Protein AF-A0A3C0CCV9-F1 (afdb_monomer)

pLDDT: mean 90.3, std 11.13, range [55.12, 98.56]

Solvent-accessible surface area (backbone atoms only — not comparable to full-atom values): 7662 Å² total; per-residue (Å²): 134,82,83,80,83,76,87,78,78,82,84,77,82,86,84,58,97,62,58,45,75,79,38,74,68,42,42,54,48,51,54,54,62,50,36,52,60,42,52,49,50,53,50,52,54,51,51,50,50,53,54,28,45,70,69,34,51,78,81,51,97,69,81,43,75,79,34,39,37,61,33,50,44,43,56,60,57,51,56,55,29,70,67,49,43,51,50,50,54,52,30,52,56,37,50,54,52,41,51,57,54,46,66,72,49,55,58,78,78,56,90,63,66,94,48,97,88,46,90,66,65,75,79,92,124

Radius of gyration: 26.28 Å; Cα contacts (8 Å, |Δi|>4): 60; chains: 1; bounding box: 65×47×76 Å

Mean predicted aligned error: 7.73 Å

Nearest PDB structures (foldseek):
  6awf-assembly1_C  TM=8.752E-01  e=2.622E-06  Escherichia coli
  4kx6-assembly2_O  TM=8.600E-01  e=3.304E-06  Escherichia coli DH1

Sequence (125 aa):
MSEVKSFRKPYHPEVKATWWKENPFYIRYMIREGTAVLALFATLEIALGIFLFAMCDLDSGNQNADSVAPYLWWVQSFLGNPVVIALNVLTLVAQLFHMVTWFNLMPKAVRVFMNKNSTELLPDY

Structure (mmCIF, N/CA/C/O backbone):
data_AF-A0A3C0CCV9-F1
#
_entry.id   AF-A0A3C0CCV9-F1
#
loop_
_atom_site.group_PDB
_atom_site.id
_atom_site.type_symbol
_atom_site.label_atom_id
_atom_site.label_alt_id
_atom_site.label_comp_id
_atom_site.label_asym_id
_atom_site.label_entity_id
_atom_site.label_seq_id
_atom_site.pdbx_PDB_ins_code
_atom_site.Cartn_x
_atom_site.Cartn_y
_atom_site.Cartn_z
_atom_site.occupancy
_atom_site.B_iso_or_equiv
_atom_site.auth_seq_id
_atom_site.auth_comp_id
_atom_site.auth_asym_id
_atom_site.auth_atom_id
_atom_site.pdbx_PDB_model_num
ATOM 1 N N . MET A 1 1 ? -29.397 37.122 31.114 1.00 55.12 1 MET A N 1
ATOM 2 C CA . MET A 1 1 ? -29.427 35.871 31.902 1.00 55.12 1 MET A CA 1
ATOM 3 C C . MET A 1 1 ? -27.986 35.519 32.228 1.00 55.12 1 MET A C 1
ATOM 5 O O . MET A 1 1 ? -27.205 35.397 31.297 1.00 55.12 1 MET A O 1
ATOM 9 N N . SER A 1 2 ? -27.599 35.487 33.505 1.00 66.38 2 SER A N 1
ATOM 10 C CA . SER A 1 2 ? -26.238 35.102 33.908 1.00 66.38 2 SER A CA 1
ATOM 11 C C . SER A 1 2 ? -26.051 33.601 33.696 1.00 66.38 2 SER A C 1
ATOM 13 O O . SER A 1 2 ? -26.899 32.829 34.145 1.00 66.38 2 SER A O 1
ATOM 15 N N . GLU A 1 3 ? -24.970 33.180 33.041 1.00 75.12 3 GLU A N 1
ATOM 16 C CA . GLU A 1 3 ? -24.656 31.754 32.926 1.00 75.12 3 GLU A CA 1
ATOM 17 C C . GLU A 1 3 ? -24.512 31.112 34.313 1.00 75.12 3 GLU A C 1
ATOM 19 O O . GLU A 1 3 ? -23.782 31.601 35.179 1.00 75.12 3 GLU A O 1
ATOM 24 N N . VAL A 1 4 ? -25.229 30.010 34.537 1.00 78.81 4 VAL A N 1
ATOM 25 C CA . VAL A 1 4 ? -25.153 29.250 35.787 1.00 78.81 4 VAL A CA 1
ATOM 26 C C . VAL A 1 4 ? -23.846 28.460 35.790 1.00 78.81 4 VAL A C 1
ATOM 28 O O . VAL A 1 4 ? -23.652 27.547 34.989 1.00 78.81 4 VAL A O 1
ATOM 31 N N . LYS A 1 5 ? -22.940 28.796 36.711 1.00 81.25 5 LYS A N 1
ATOM 32 C CA . LYS A 1 5 ? -21.642 28.126 36.851 1.00 81.25 5 LYS A CA 1
ATOM 33 C C . LYS A 1 5 ? -21.834 26.652 37.237 1.00 81.25 5 LYS A C 1
ATOM 35 O O . LYS A 1 5 ? -22.356 26.348 38.307 1.00 81.25 5 LYS A O 1
ATOM 40 N N . SER A 1 6 ? -21.394 25.729 36.379 1.00 83.56 6 SER A N 1
ATOM 41 C CA . SER A 1 6 ? -21.418 24.288 36.668 1.00 83.56 6 SER A CA 1
ATOM 42 C C . SER A 1 6 ? -20.237 23.887 37.560 1.00 83.56 6 SER A C 1
ATOM 44 O O . SER A 1 6 ? -19.092 24.202 37.251 1.00 83.56 6 SER A O 1
ATOM 46 N N . PHE A 1 7 ? -20.501 23.160 38.652 1.00 90.25 7 PHE A N 1
ATOM 47 C CA . PHE A 1 7 ? -19.474 22.636 39.573 1.00 90.25 7 PHE A CA 1
ATOM 48 C C . PHE A 1 7 ? -18.952 21.241 39.191 1.00 90.25 7 PHE A C 1
ATOM 50 O O . PHE A 1 7 ? -18.126 20.667 39.901 1.00 90.25 7 PHE A O 1
ATOM 57 N N . ARG A 1 8 ? -19.443 20.665 38.087 1.00 90.62 8 ARG A N 1
ATOM 58 C CA . ARG A 1 8 ? -19.006 19.343 37.626 1.00 90.62 8 ARG A CA 1
ATOM 59 C C . ARG A 1 8 ? -17.559 19.408 37.141 1.00 90.62 8 ARG A C 1
ATOM 61 O O . ARG A 1 8 ? -17.177 20.346 36.449 1.00 90.62 8 ARG A O 1
ATOM 68 N N . LYS A 1 9 ? -16.790 18.365 37.451 1.00 91.75 9 LYS A N 1
ATOM 69 C CA . LYS A 1 9 ? -15.454 18.116 36.894 1.00 91.75 9 LYS A CA 1
ATOM 70 C C . LYS A 1 9 ? -15.483 16.804 36.103 1.00 91.75 9 LYS A C 1
ATOM 72 O O . LYS A 1 9 ? -15.159 15.765 36.674 1.00 91.75 9 LYS A O 1
ATOM 77 N N . PRO A 1 10 ? -15.959 16.809 34.844 1.00 93.50 10 PRO A N 1
ATOM 78 C CA . PRO A 1 10 ? -15.945 15.614 34.011 1.00 93.50 10 PRO A CA 1
ATOM 79 C C . PRO A 1 10 ? -14.526 15.057 33.889 1.00 93.50 10 PRO A C 1
ATOM 81 O O . PRO A 1 10 ? -13.566 15.806 33.718 1.00 93.50 10 PRO A O 1
ATOM 84 N N . TYR A 1 11 ? -14.398 13.739 34.006 1.00 95.88 11 TYR A N 1
ATOM 85 C CA . TYR A 1 11 ? -13.129 13.062 33.795 1.00 95.88 11 TYR A CA 1
ATOM 86 C C . TYR A 1 11 ? -12.868 12.908 32.293 1.00 95.88 11 TYR A C 1
ATOM 88 O O . TYR A 1 11 ? -13.748 12.469 31.554 1.00 95.88 11 TYR A O 1
ATOM 96 N N . HIS A 1 12 ? -11.656 13.251 31.861 1.00 94.81 12 HIS A N 1
ATOM 97 C CA . HIS A 1 12 ? -11.207 13.111 30.480 1.00 94.81 12 HIS A CA 1
ATOM 98 C C . HIS A 1 12 ? -10.148 12.005 30.421 1.00 94.81 12 HIS A C 1
ATOM 100 O O . HIS A 1 12 ? -9.005 12.256 30.808 1.00 94.81 12 HIS A O 1
ATOM 106 N N . PRO A 1 13 ? -10.511 10.779 30.002 1.00 94.06 13 PRO A N 1
ATOM 107 C CA . PRO A 1 13 ? -9.537 9.707 29.864 1.00 94.06 13 PRO A CA 1
ATOM 108 C C . PRO A 1 13 ? -8.513 10.047 28.775 1.00 94.06 13 PRO A C 1
ATOM 110 O O . PRO A 1 13 ? -8.847 10.641 27.749 1.00 94.06 13 PRO A O 1
ATOM 113 N N . GLU A 1 14 ? -7.264 9.646 28.995 1.00 95.56 14 GLU A N 1
ATOM 114 C CA . GLU A 1 14 ? -6.192 9.798 28.013 1.00 95.56 14 GLU A CA 1
ATOM 115 C C . GLU A 1 14 ? -6.333 8.759 26.890 1.00 95.56 14 GLU A C 1
ATOM 117 O O . GLU A 1 14 ? -6.541 7.572 27.148 1.00 95.56 14 GLU A O 1
ATOM 122 N N . VAL A 1 15 ? -6.168 9.190 25.636 1.00 95.31 15 VAL A N 1
ATOM 123 C CA . VAL A 1 15 ? -6.114 8.299 24.469 1.00 95.31 15 VAL A CA 1
ATOM 124 C C . VAL A 1 15 ? -4.657 8.111 24.061 1.00 95.31 15 VAL A C 1
ATOM 126 O O . VAL A 1 15 ? -4.031 9.007 23.498 1.00 95.31 15 VAL A O 1
ATOM 129 N N . LYS A 1 16 ? -4.105 6.929 24.341 1.00 96.75 16 LYS A N 1
ATOM 130 C CA . LYS A 1 16 ? -2.710 6.591 24.023 1.00 96.75 16 LYS A CA 1
ATOM 131 C C . LYS A 1 16 ? -2.524 6.375 22.522 1.00 96.75 16 LYS A C 1
ATOM 133 O O . LYS A 1 16 ? -3.406 5.836 21.865 1.00 96.75 16 LYS A O 1
ATOM 138 N N . ALA A 1 17 ? -1.331 6.641 21.985 1.00 96.62 17 ALA A N 1
ATOM 139 C CA . ALA A 1 17 ? -1.003 6.364 20.575 1.00 96.62 17 ALA A CA 1
ATOM 140 C C . ALA A 1 17 ? -1.162 4.878 20.172 1.00 96.62 17 ALA A C 1
ATOM 142 O O . ALA A 1 17 ? -1.338 4.549 19.000 1.00 96.62 17 ALA A O 1
ATOM 143 N N . THR A 1 18 ? -1.118 3.966 21.145 1.00 97.12 18 THR A N 1
ATOM 144 C CA . THR A 1 18 ? -1.274 2.519 20.954 1.00 97.12 18 THR A CA 1
ATOM 145 C C . THR A 1 18 ? -2.701 2.016 21.163 1.00 97.12 18 THR A C 1
ATOM 147 O O . THR A 1 18 ? -2.880 0.803 21.239 1.00 97.12 18 THR A O 1
ATOM 150 N N . TRP A 1 19 ? -3.704 2.899 21.248 1.00 96.81 19 TRP A N 1
ATOM 151 C CA . TRP A 1 19 ? -5.113 2.536 21.483 1.00 96.81 19 TRP A CA 1
ATOM 152 C C . TRP A 1 19 ? -5.607 1.413 20.554 1.00 96.81 19 TRP A C 1
ATOM 154 O O . TRP A 1 19 ? -6.348 0.521 20.956 1.00 96.81 19 TRP A O 1
ATOM 164 N N . TRP A 1 20 ? -5.135 1.404 19.307 1.00 97.19 20 TRP A N 1
ATOM 165 C CA . TRP A 1 20 ? -5.544 0.437 18.294 1.00 97.19 20 TRP A CA 1
ATOM 166 C C . TRP A 1 20 ? -5.057 -0.993 18.564 1.00 97.19 20 TRP A C 1
ATOM 168 O O . TRP A 1 20 ? -5.568 -1.931 17.959 1.00 97.19 20 TRP A O 1
ATOM 178 N N . LYS A 1 21 ? -4.086 -1.185 19.465 1.00 96.81 21 LYS A N 1
ATOM 179 C CA . LYS A 1 21 ? -3.581 -2.513 19.851 1.00 96.81 21 LYS A CA 1
ATOM 180 C C . LYS A 1 21 ? -4.483 -3.219 20.863 1.00 96.81 21 LYS A C 1
ATOM 182 O O . LYS A 1 21 ? -4.334 -4.418 21.066 1.00 96.81 21 LYS A O 1
ATOM 187 N N . GLU A 1 22 ? -5.397 -2.491 21.500 1.00 94.06 22 GLU A N 1
ATOM 188 C CA . GLU A 1 22 ? -6.210 -3.007 22.606 1.00 94.06 22 GLU A CA 1
ATOM 189 C C . GLU A 1 22 ? -7.386 -3.873 22.132 1.00 94.06 22 GLU A C 1
ATOM 191 O O . GLU A 1 22 ? -7.898 -4.689 22.894 1.00 94.06 22 GLU A O 1
ATOM 196 N N . ASN A 1 23 ? -7.810 -3.735 20.870 1.00 96.50 23 ASN A N 1
ATOM 197 C CA . ASN A 1 23 ? -8.940 -4.476 20.314 1.00 96.50 23 ASN A CA 1
ATOM 198 C C . ASN A 1 23 ? -8.588 -5.083 18.942 1.00 96.50 23 ASN A C 1
ATOM 200 O O . ASN A 1 23 ? -8.165 -4.345 18.047 1.00 96.50 23 ASN A O 1
ATOM 204 N N . PRO A 1 24 ? -8.834 -6.390 18.715 1.00 96.88 24 PRO A N 1
ATOM 205 C CA . PRO A 1 24 ? -8.630 -7.031 17.415 1.00 96.88 24 PRO A CA 1
ATOM 206 C C . PRO A 1 24 ? -9.323 -6.327 16.239 1.00 96.88 24 PRO A C 1
ATOM 208 O O . PRO A 1 24 ? -8.801 -6.339 15.124 1.00 96.88 24 PRO A O 1
ATOM 211 N N . PHE A 1 25 ? -10.475 -5.691 16.467 1.00 96.31 25 PHE A N 1
ATOM 212 C CA . PHE A 1 25 ? -11.166 -4.892 15.453 1.00 96.31 25 PHE A CA 1
ATOM 213 C C . PHE A 1 25 ? -10.331 -3.680 15.013 1.00 96.31 25 PHE A C 1
ATOM 215 O O . PHE A 1 25 ? -10.184 -3.436 13.815 1.00 96.31 25 PHE A O 1
ATOM 222 N N . TYR A 1 26 ? -9.721 -2.962 15.960 1.00 97.31 26 TYR A N 1
ATOM 223 C CA . TYR A 1 26 ? -8.862 -1.815 15.659 1.00 97.31 26 TYR A CA 1
ATOM 224 C C . TYR A 1 26 ? -7.555 -2.234 14.988 1.00 97.31 26 TYR A C 1
ATOM 226 O O . TYR A 1 26 ? -7.094 -1.552 14.077 1.00 97.31 26 TYR A O 1
ATOM 234 N N . ILE A 1 27 ? -7.002 -3.393 15.353 1.00 97.50 27 ILE A N 1
ATOM 235 C CA . ILE A 1 27 ? -5.839 -3.958 14.657 1.00 97.50 27 ILE A CA 1
ATOM 236 C C . ILE A 1 27 ? -6.177 -4.224 13.184 1.00 97.50 27 ILE A C 1
ATOM 238 O O . ILE A 1 27 ? -5.437 -3.795 12.302 1.00 97.50 27 ILE A O 1
ATOM 242 N N . ARG A 1 28 ? -7.311 -4.878 12.894 1.00 96.50 28 ARG A N 1
ATOM 243 C CA . ARG A 1 28 ? -7.759 -5.130 11.509 1.00 96.50 28 ARG A CA 1
ATOM 244 C C . ARG A 1 28 ? -7.988 -3.833 10.732 1.00 96.50 28 ARG A C 1
ATOM 246 O O . ARG A 1 28 ? -7.627 -3.764 9.561 1.00 96.50 28 ARG A O 1
ATOM 253 N N . TYR A 1 29 ? -8.545 -2.812 11.385 1.00 96.75 29 TYR A N 1
ATOM 254 C CA . TYR A 1 29 ? -8.672 -1.469 10.817 1.00 96.75 29 TYR A CA 1
ATOM 255 C C . TYR A 1 29 ? -7.302 -0.878 10.450 1.00 96.75 29 TYR A C 1
ATOM 257 O O . TYR A 1 29 ? -7.104 -0.476 9.309 1.00 96.75 29 TYR A O 1
ATOM 265 N N . MET A 1 30 ? -6.329 -0.901 11.364 1.00 98.00 30 MET A N 1
ATOM 266 C CA . MET A 1 30 ? -4.991 -0.363 11.091 1.00 98.00 30 MET A CA 1
ATOM 267 C C . MET A 1 30 ? -4.257 -1.140 9.994 1.00 98.00 30 MET A C 1
ATOM 269 O O . MET A 1 30 ? -3.558 -0.532 9.190 1.00 98.00 30 MET A O 1
ATOM 273 N N . ILE A 1 31 ? -4.438 -2.464 9.916 1.00 97.19 31 ILE A N 1
ATOM 274 C CA . ILE A 1 31 ? -3.896 -3.280 8.817 1.00 97.19 31 ILE A CA 1
ATOM 275 C C . ILE A 1 3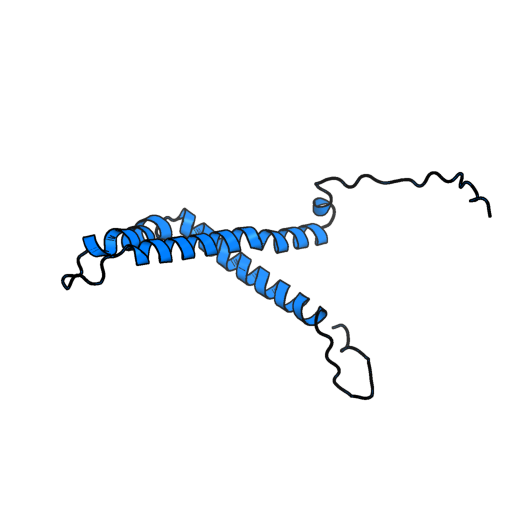1 ? -4.521 -2.864 7.479 1.00 97.19 31 ILE A C 1
ATOM 277 O O . ILE A 1 31 ? -3.798 -2.728 6.493 1.00 97.19 31 ILE A O 1
ATOM 281 N N . ARG A 1 32 ? -5.840 -2.621 7.440 1.00 97.69 32 ARG A N 1
ATOM 282 C CA . ARG A 1 32 ? -6.530 -2.108 6.246 1.00 97.69 32 ARG A CA 1
ATOM 283 C C . ARG A 1 32 ? -5.945 -0.779 5.791 1.00 97.69 32 ARG A C 1
ATOM 285 O O . ARG A 1 32 ? -5.559 -0.676 4.632 1.00 97.69 32 ARG A O 1
ATOM 292 N N . GLU A 1 33 ? -5.825 0.199 6.683 1.00 97.81 33 GLU A N 1
ATOM 293 C CA . GLU A 1 33 ? -5.224 1.499 6.343 1.00 97.81 33 GLU A CA 1
ATOM 294 C C . GLU A 1 33 ? -3.749 1.360 5.934 1.00 97.81 33 GLU A C 1
ATOM 296 O O . GLU A 1 33 ? -3.284 2.017 5.005 1.00 97.81 33 GLU A O 1
ATOM 301 N N . GLY A 1 34 ? -3.021 0.432 6.560 1.00 97.38 34 GLY A N 1
ATOM 302 C CA . GLY A 1 34 ? -1.624 0.137 6.245 1.00 97.38 34 GLY A CA 1
ATOM 303 C C . GLY A 1 34 ? -1.388 -0.335 4.806 1.00 97.38 34 GLY A C 1
ATOM 304 O O . GLY A 1 34 ? -0.293 -0.131 4.280 1.00 97.38 34 GLY A O 1
ATOM 305 N N . THR A 1 35 ? -2.404 -0.888 4.128 1.00 98.25 35 THR A N 1
ATOM 306 C CA . THR A 1 35 ? -2.302 -1.265 2.702 1.00 98.25 35 THR A CA 1
ATOM 307 C C . THR A 1 35 ? -1.935 -0.088 1.793 1.00 98.25 35 THR A C 1
ATOM 309 O O . THR A 1 35 ? -1.334 -0.306 0.739 1.00 98.25 35 THR A O 1
ATOM 312 N N . ALA A 1 36 ? -2.205 1.154 2.216 1.00 98.00 36 ALA A N 1
ATOM 313 C CA . ALA A 1 36 ? -1.844 2.365 1.483 1.00 98.00 36 ALA A CA 1
ATOM 314 C C . ALA A 1 36 ? -0.325 2.530 1.300 1.00 98.00 36 ALA A C 1
ATOM 316 O O . ALA A 1 36 ? 0.114 3.028 0.268 1.00 98.00 36 ALA A O 1
ATOM 317 N N . VAL A 1 37 ? 0.491 2.073 2.258 1.00 98.31 37 VAL A N 1
ATOM 318 C CA . VAL A 1 37 ? 1.960 2.147 2.154 1.00 98.31 37 VAL A CA 1
ATOM 319 C C . VAL A 1 37 ? 2.465 1.261 1.015 1.00 98.31 37 VAL A C 1
ATOM 321 O O . VAL A 1 37 ? 3.315 1.676 0.231 1.00 98.31 37 VAL A O 1
ATOM 324 N N . LEU A 1 38 ? 1.904 0.057 0.887 1.00 98.12 38 LEU A N 1
ATOM 325 C CA . LEU A 1 38 ? 2.246 -0.871 -0.192 1.00 98.12 38 LEU A CA 1
ATOM 326 C C . LEU A 1 38 ? 1.687 -0.397 -1.543 1.00 98.12 38 LEU A C 1
ATOM 328 O O . LEU A 1 38 ? 2.362 -0.521 -2.560 1.00 98.12 38 LEU A O 1
ATOM 332 N N . ALA A 1 39 ? 0.499 0.217 -1.559 1.00 98.12 39 ALA A N 1
ATOM 333 C CA . ALA A 1 39 ? -0.035 0.861 -2.762 1.00 98.12 39 ALA A CA 1
ATOM 334 C C . ALA A 1 39 ? 0.873 2.003 -3.253 1.00 98.12 39 ALA A C 1
ATOM 336 O O . ALA A 1 39 ? 1.153 2.111 -4.449 1.00 98.12 39 ALA A O 1
ATOM 337 N N . LEU A 1 40 ? 1.366 2.835 -2.328 1.00 98.44 40 LEU A N 1
ATOM 338 C CA . LEU A 1 40 ? 2.317 3.900 -2.637 1.00 98.44 40 LEU A CA 1
ATOM 339 C C . LEU A 1 40 ? 3.622 3.324 -3.193 1.00 98.44 40 LEU A C 1
ATOM 341 O O . LEU A 1 40 ? 4.106 3.816 -4.209 1.00 98.44 40 LEU A O 1
ATOM 345 N N . PHE A 1 41 ? 4.156 2.268 -2.574 1.00 98.25 41 PHE A N 1
ATOM 346 C CA . PHE A 1 41 ? 5.343 1.570 -3.067 1.00 98.25 41 PHE A CA 1
ATOM 347 C C . PHE A 1 41 ? 5.170 1.103 -4.521 1.00 98.25 41 PHE A C 1
ATOM 349 O O . PHE A 1 41 ? 5.964 1.497 -5.372 1.00 98.25 41 PHE A O 1
ATOM 356 N N . ALA A 1 42 ? 4.097 0.365 -4.833 1.00 98.19 42 ALA A N 1
ATOM 357 C CA . ALA A 1 42 ? 3.832 -0.082 -6.205 1.00 98.19 42 ALA A CA 1
ATOM 358 C C . ALA A 1 42 ? 3.657 1.088 -7.184 1.00 98.19 42 ALA A C 1
ATOM 360 O O . ALA A 1 42 ? 4.124 1.027 -8.319 1.00 98.19 42 ALA A O 1
ATOM 361 N N . THR A 1 43 ? 3.020 2.179 -6.751 1.00 98.44 43 THR A N 1
ATOM 362 C CA . THR A 1 43 ? 2.848 3.373 -7.592 1.00 98.44 43 THR A CA 1
ATOM 363 C C . THR A 1 43 ? 4.194 4.009 -7.935 1.00 98.44 43 THR A C 1
ATOM 365 O O . THR A 1 43 ? 4.434 4.353 -9.090 1.00 98.44 43 THR A O 1
ATOM 368 N N . LEU A 1 44 ? 5.088 4.142 -6.951 1.00 98.50 44 LEU A N 1
ATOM 369 C CA . LEU A 1 44 ? 6.436 4.676 -7.155 1.00 98.50 44 LEU A CA 1
ATOM 370 C C . LEU A 1 44 ? 7.287 3.753 -8.033 1.00 98.50 44 LEU A C 1
ATOM 372 O O . LEU A 1 44 ? 8.021 4.241 -8.889 1.00 98.50 44 LEU A O 1
ATOM 376 N N . GLU A 1 45 ? 7.162 2.438 -7.863 1.00 98.00 45 GLU A N 1
ATOM 377 C CA . GLU A 1 45 ? 7.841 1.447 -8.700 1.00 98.00 45 GLU A CA 1
ATOM 378 C C . GLU A 1 45 ? 7.413 1.547 -10.171 1.00 98.00 45 GLU A C 1
ATOM 380 O O . GLU A 1 45 ? 8.265 1.598 -11.061 1.00 98.00 4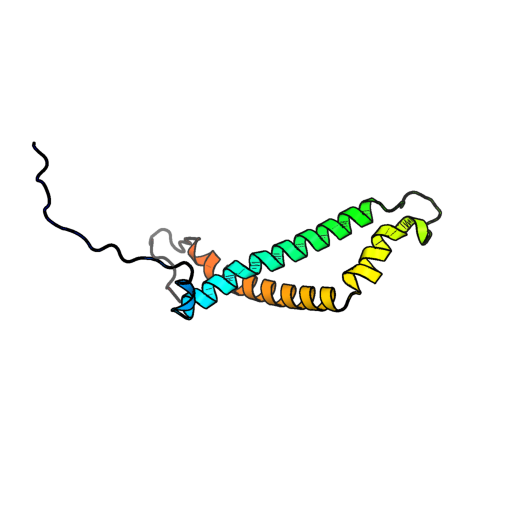5 GLU A O 1
ATOM 385 N N . ILE A 1 46 ? 6.105 1.636 -10.433 1.00 98.06 46 ILE A N 1
ATOM 386 C CA . ILE A 1 46 ? 5.570 1.814 -11.790 1.00 98.06 46 ILE A CA 1
ATOM 387 C C . ILE A 1 46 ? 6.010 3.165 -12.363 1.00 98.06 46 ILE A C 1
ATOM 389 O O . ILE A 1 46 ? 6.443 3.230 -13.514 1.00 98.06 46 ILE A O 1
ATOM 393 N N . ALA A 1 47 ? 5.944 4.238 -11.571 1.00 98.50 47 ALA A N 1
ATOM 394 C CA . ALA A 1 47 ? 6.381 5.566 -11.997 1.00 98.50 47 ALA A CA 1
ATOM 395 C C . ALA A 1 47 ? 7.870 5.582 -12.381 1.00 98.50 47 ALA A C 1
ATOM 397 O O . ALA A 1 47 ? 8.232 6.183 -13.392 1.00 98.50 47 ALA A O 1
ATOM 398 N N . LEU A 1 48 ? 8.718 4.877 -11.625 1.00 98.19 48 LEU A N 1
ATOM 399 C CA . LEU A 1 48 ? 10.129 4.689 -11.959 1.00 98.19 48 LEU A CA 1
ATOM 400 C C . LEU A 1 48 ? 10.299 3.937 -13.286 1.00 98.19 48 LEU A C 1
ATOM 402 O O . LEU A 1 48 ? 11.089 4.367 -14.124 1.00 98.19 48 LEU A O 1
ATOM 406 N N . GLY A 1 49 ? 9.546 2.857 -13.503 1.00 97.81 49 GLY A N 1
ATOM 407 C CA . GLY A 1 49 ? 9.574 2.107 -14.761 1.00 97.81 49 GLY A CA 1
ATOM 408 C C . GLY A 1 49 ? 9.179 2.961 -15.968 1.00 97.81 49 GLY A C 1
ATOM 409 O O . GLY A 1 49 ? 9.871 2.942 -16.984 1.00 97.81 49 GLY A O 1
ATOM 410 N N . ILE A 1 50 ? 8.120 3.767 -15.838 1.00 97.88 50 ILE A N 1
ATOM 411 C CA . ILE A 1 50 ? 7.684 4.718 -16.875 1.00 97.88 50 ILE A CA 1
ATOM 412 C C . ILE A 1 50 ? 8.770 5.765 -17.139 1.00 97.88 50 ILE A C 1
ATOM 414 O O . ILE A 1 50 ? 9.084 6.045 -18.294 1.00 97.88 50 ILE A O 1
ATOM 418 N N . PHE A 1 51 ? 9.359 6.328 -16.084 1.00 97.69 51 PHE A N 1
ATOM 419 C CA . PHE A 1 51 ? 10.422 7.322 -16.206 1.00 97.69 51 PHE A CA 1
ATOM 420 C C . PHE A 1 51 ? 11.651 6.761 -16.936 1.00 97.69 51 PHE A C 1
ATOM 422 O O . PHE A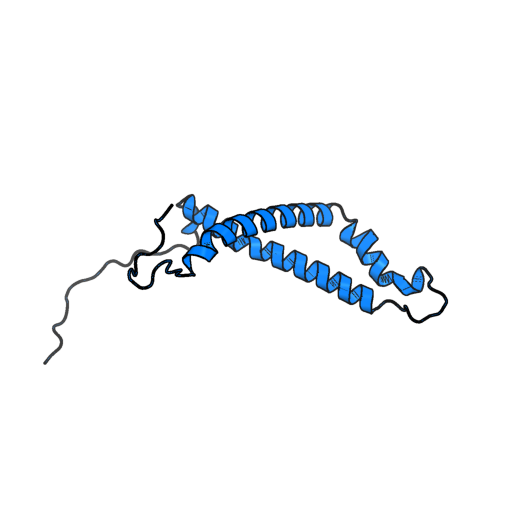 1 51 ? 12.142 7.382 -17.874 1.00 97.69 51 PHE A O 1
ATOM 429 N N . LEU A 1 52 ? 12.111 5.562 -16.568 1.00 96.75 52 LEU A N 1
ATOM 430 C CA . LEU A 1 52 ? 13.262 4.917 -17.209 1.00 96.75 52 LEU A CA 1
ATOM 431 C C . LEU A 1 52 ? 12.958 4.461 -18.639 1.00 96.75 52 LEU A C 1
ATOM 433 O O . LEU A 1 52 ? 13.835 4.523 -19.499 1.00 96.75 52 LEU A O 1
ATOM 437 N N . PHE A 1 53 ? 11.717 4.059 -18.919 1.00 94.88 53 PHE A N 1
ATOM 438 C CA . PHE A 1 53 ? 11.268 3.794 -20.283 1.00 94.88 53 PHE A CA 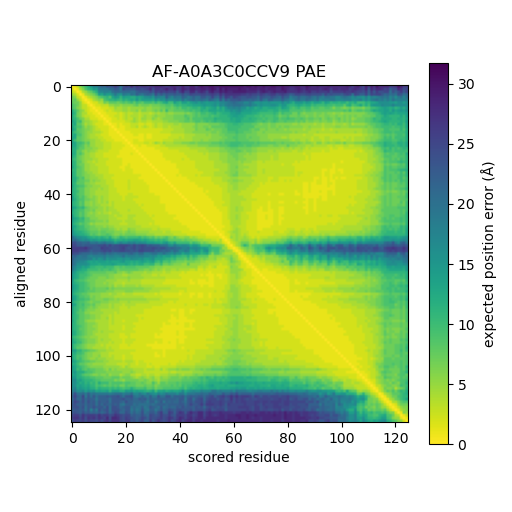1
ATOM 439 C C . PHE A 1 53 ? 11.309 5.060 -21.146 1.00 94.88 53 PHE A C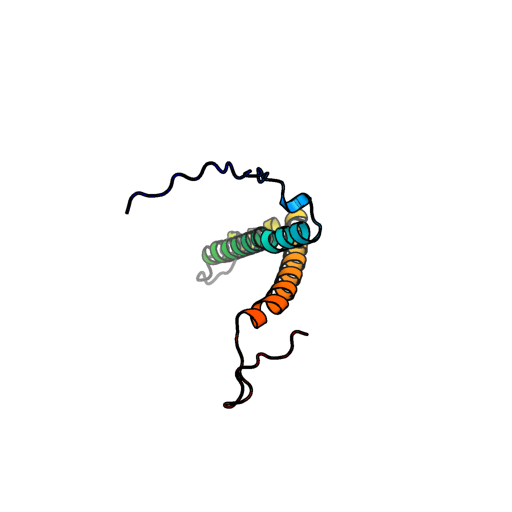 1
ATOM 441 O O . PHE A 1 53 ? 11.828 5.028 -22.255 1.00 94.88 53 PHE A O 1
ATOM 448 N N . ALA A 1 54 ? 10.841 6.195 -20.621 1.00 94.06 54 ALA A N 1
ATOM 449 C CA . ALA A 1 54 ? 10.863 7.475 -21.328 1.00 94.06 54 ALA A CA 1
ATOM 450 C C . ALA A 1 54 ? 12.284 8.007 -21.607 1.00 94.06 54 ALA A C 1
ATOM 452 O O . ALA A 1 54 ? 12.455 8.861 -22.470 1.00 94.06 54 ALA A O 1
ATOM 453 N N . MET A 1 55 ? 13.298 7.512 -20.891 1.00 92.00 55 MET A N 1
ATOM 454 C CA . MET A 1 55 ? 14.708 7.823 -21.148 1.00 92.00 55 MET A CA 1
ATOM 455 C C . MET A 1 55 ? 15.339 6.961 -22.251 1.00 92.00 55 MET A C 1
ATOM 457 O O . MET A 1 55 ? 16.497 7.189 -22.597 1.00 92.00 55 MET A O 1
ATOM 461 N N . CYS A 1 56 ? 14.629 5.955 -22.767 1.00 92.06 56 CYS A N 1
ATOM 462 C CA . CYS A 1 56 ? 15.140 5.105 -23.837 1.00 92.06 56 CYS A CA 1
ATOM 463 C C . CYS A 1 56 ? 15.132 5.853 -25.177 1.00 92.06 56 CYS A C 1
ATOM 465 O O . CYS A 1 56 ? 14.178 6.560 -25.499 1.00 92.06 56 CYS A O 1
ATOM 467 N N . ASP A 1 57 ? 16.176 5.654 -25.980 1.00 88.31 57 ASP A N 1
ATOM 468 C CA . ASP A 1 57 ? 16.233 6.147 -27.357 1.00 88.31 57 ASP A CA 1
ATOM 469 C C . ASP A 1 57 ? 15.572 5.119 -28.284 1.00 88.31 57 ASP A C 1
ATOM 471 O O . ASP A 1 57 ? 16.183 4.129 -28.700 1.00 88.31 57 ASP A O 1
ATOM 475 N N . LEU A 1 58 ? 14.286 5.340 -28.559 1.00 83.31 58 LEU A N 1
ATOM 476 C CA . LEU A 1 58 ? 13.467 4.474 -29.413 1.00 83.31 58 LEU A CA 1
ATOM 477 C C . LEU A 1 58 ? 13.426 4.940 -30.878 1.00 83.31 58 LEU A C 1
ATOM 479 O O . LEU A 1 58 ? 12.970 4.189 -31.739 1.00 83.31 58 LEU A O 1
ATOM 483 N N . ASP A 1 59 ? 13.898 6.158 -31.158 1.00 81.69 59 ASP A N 1
ATOM 484 C CA . ASP A 1 59 ? 13.847 6.778 -32.489 1.00 81.69 59 ASP A CA 1
ATOM 485 C C . ASP A 1 59 ? 15.083 6.446 -33.330 1.00 81.69 59 ASP A C 1
ATOM 487 O O . ASP A 1 59 ? 15.058 6.538 -34.564 1.00 81.69 59 ASP A O 1
ATOM 491 N N . SER A 1 60 ? 16.176 6.028 -32.688 1.00 69.12 60 SER A N 1
ATOM 492 C CA . SER A 1 60 ? 17.319 5.485 -33.404 1.00 69.12 60 SER A CA 1
ATOM 493 C C . SER A 1 60 ? 16.888 4.241 -34.197 1.00 69.12 60 SER A C 1
ATOM 495 O O . SER A 1 60 ? 16.475 3.220 -33.651 1.00 69.12 60 SER A O 1
ATOM 497 N N . GLY A 1 61 ? 17.012 4.288 -35.529 1.00 69.81 61 GLY A N 1
ATOM 498 C CA . GLY A 1 61 ? 16.709 3.158 -36.426 1.00 69.81 61 GLY A CA 1
ATOM 499 C C . GLY A 1 61 ? 17.565 1.900 -36.192 1.00 69.81 61 GLY A C 1
ATOM 500 O O . GLY A 1 61 ? 17.487 0.950 -36.967 1.00 69.81 61 GLY A O 1
ATOM 501 N N . ASN A 1 62 ? 18.387 1.899 -35.141 1.00 67.62 62 ASN A N 1
ATOM 502 C CA . ASN A 1 62 ? 19.233 0.812 -34.690 1.00 67.62 62 ASN A CA 1
ATOM 503 C C . ASN A 1 62 ? 18.993 0.607 -33.182 1.00 67.62 62 ASN A C 1
ATOM 505 O O . ASN A 1 62 ? 19.725 1.130 -32.342 1.00 67.62 62 ASN A O 1
ATOM 509 N N . GLN A 1 63 ? 17.912 -0.106 -32.851 1.00 73.38 63 GLN A N 1
ATOM 510 C CA . GLN A 1 63 ? 17.556 -0.430 -31.470 1.00 73.38 63 GLN A CA 1
ATOM 511 C C . GLN A 1 63 ? 18.547 -1.452 -30.908 1.00 73.38 63 GLN A C 1
ATOM 513 O O . GLN A 1 63 ? 18.470 -2.648 -31.199 1.00 73.38 63 GLN A O 1
ATOM 518 N N . ASN A 1 64 ? 19.479 -0.964 -30.09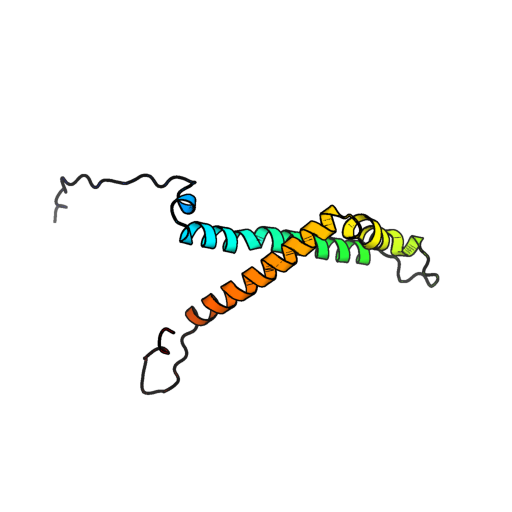7 1.00 80.75 64 ASN A N 1
ATOM 519 C CA . ASN A 1 64 ? 20.564 -1.747 -29.516 1.00 80.75 64 ASN A CA 1
ATOM 520 C C . ASN A 1 64 ? 20.372 -1.842 -27.996 1.00 80.75 64 ASN A C 1
ATOM 522 O O . ASN A 1 64 ? 19.617 -1.074 -27.408 1.00 80.75 64 ASN A O 1
ATOM 526 N N . ALA A 1 65 ? 21.095 -2.743 -27.324 1.00 80.88 65 ALA A N 1
ATOM 527 C CA . ALA A 1 65 ? 21.004 -2.876 -25.864 1.00 80.88 65 ALA A CA 1
ATOM 528 C C . ALA A 1 65 ? 21.281 -1.553 -25.118 1.00 80.88 65 ALA A C 1
ATOM 530 O O . ALA A 1 65 ? 20.654 -1.286 -24.096 1.00 80.88 65 ALA A O 1
ATOM 531 N N . ASP A 1 66 ? 22.157 -0.707 -25.668 1.00 84.38 66 ASP A N 1
ATOM 532 C CA . ASP A 1 66 ? 22.495 0.599 -25.097 1.00 84.38 66 ASP A CA 1
ATOM 533 C C . ASP A 1 66 ? 21.342 1.611 -25.188 1.00 84.38 66 ASP A C 1
ATOM 535 O O . ASP A 1 66 ? 21.194 2.444 -24.295 1.00 84.38 66 ASP A O 1
ATOM 539 N N . SER A 1 67 ? 20.489 1.529 -26.218 1.00 85.94 67 SER A N 1
ATOM 540 C CA . SER A 1 67 ? 19.400 2.495 -26.426 1.00 85.94 67 SER A CA 1
ATOM 541 C C . SER A 1 67 ? 18.239 2.295 -25.445 1.00 85.94 67 SER A C 1
ATOM 543 O O . SER A 1 67 ? 17.520 3.239 -25.126 1.00 85.94 67 SER A O 1
ATOM 545 N N . VAL A 1 68 ? 18.101 1.081 -24.900 1.00 90.56 68 VAL A N 1
ATOM 546 C CA . VAL A 1 68 ? 17.087 0.701 -23.900 1.00 90.56 68 VAL A CA 1
ATOM 547 C C . VAL A 1 68 ? 17.681 0.359 -22.528 1.00 90.56 68 VAL A C 1
ATOM 549 O O . VAL A 1 68 ? 16.978 -0.142 -21.645 1.00 90.56 68 VAL A O 1
ATOM 552 N N . ALA A 1 69 ? 18.974 0.629 -22.321 1.00 90.88 69 ALA A N 1
ATOM 553 C CA . ALA A 1 69 ? 19.703 0.257 -21.109 1.00 90.88 69 ALA A CA 1
ATOM 554 C C . ALA A 1 69 ? 19.038 0.723 -19.793 1.00 90.88 69 ALA A C 1
ATOM 556 O O . ALA A 1 69 ? 18.975 -0.090 -18.863 1.00 90.88 69 ALA A O 1
ATOM 557 N N . PRO A 1 70 ? 18.483 1.954 -19.676 1.00 93.38 70 PRO A N 1
ATOM 558 C CA . PRO A 1 70 ? 17.830 2.395 -18.440 1.00 93.38 70 PRO A CA 1
ATOM 559 C C . PRO A 1 70 ? 16.631 1.521 -18.051 1.00 93.38 70 PRO A C 1
ATOM 561 O O . PRO A 1 70 ? 16.493 1.118 -16.894 1.00 93.38 70 PRO A O 1
ATOM 564 N N . TYR A 1 71 ? 15.780 1.181 -19.021 1.00 94.81 71 TYR A N 1
ATOM 565 C CA . TYR A 1 71 ? 14.619 0.327 -18.788 1.00 94.81 71 TYR A CA 1
ATOM 566 C C . TYR A 1 71 ? 15.017 -1.133 -18.547 1.00 94.81 71 TYR A C 1
ATOM 568 O O . TYR A 1 71 ? 14.472 -1.784 -17.654 1.00 94.81 71 TYR A O 1
ATOM 576 N N . LEU A 1 72 ? 16.013 -1.647 -19.278 1.00 94.69 72 LEU A N 1
ATOM 577 C CA . LEU A 1 72 ? 16.528 -3.000 -19.050 1.00 94.69 72 LEU A CA 1
ATOM 578 C C . LEU A 1 72 ? 17.095 -3.171 -17.641 1.00 94.69 72 LEU A C 1
ATOM 580 O O . LEU A 1 72 ? 16.865 -4.209 -17.020 1.00 94.69 72 LEU A O 1
ATOM 584 N N . TRP A 1 73 ? 17.771 -2.155 -17.102 1.00 95.75 73 TRP A N 1
ATOM 585 C CA . TRP A 1 73 ? 18.221 -2.178 -15.713 1.00 95.75 73 TRP A CA 1
ATOM 586 C C . TRP A 1 73 ? 17.044 -2.301 -14.736 1.00 95.75 73 TRP A C 1
ATOM 588 O O . TRP A 1 73 ? 17.094 -3.124 -13.819 1.00 95.75 73 TRP A O 1
ATOM 598 N N . TRP A 1 74 ? 15.963 -1.544 -14.950 1.00 97.62 74 TRP A N 1
ATOM 599 C CA . TRP A 1 74 ? 14.768 -1.632 -14.108 1.00 97.62 74 TRP A CA 1
ATOM 600 C C . TRP A 1 74 ? 14.171 -3.041 -14.121 1.00 97.62 74 TRP A C 1
ATOM 602 O O . TRP A 1 74 ? 13.929 -3.614 -13.061 1.00 97.62 74 TRP A O 1
ATOM 612 N N . VAL A 1 75 ? 14.020 -3.650 -15.297 1.00 96.31 75 VAL A N 1
ATOM 613 C CA . VAL A 1 75 ? 13.471 -5.010 -15.409 1.00 96.31 75 VAL A CA 1
ATOM 614 C C . VAL A 1 75 ? 14.412 -6.059 -14.807 1.00 96.31 75 VAL A C 1
ATOM 616 O O . VAL A 1 75 ? 13.991 -6.895 -14.012 1.00 96.31 75 VAL A O 1
ATOM 619 N N . GLN A 1 76 ? 15.689 -6.047 -15.181 1.00 96.00 76 GLN A N 1
ATOM 620 C CA . GLN A 1 76 ? 16.605 -7.147 -14.863 1.00 96.00 76 GLN A CA 1
ATOM 621 C C . GLN A 1 76 ? 17.220 -7.026 -13.471 1.00 96.00 76 GLN A C 1
ATOM 623 O O . GLN A 1 76 ? 17.371 -8.025 -12.774 1.00 96.00 76 GLN A O 1
ATOM 628 N N . SER A 1 77 ? 17.597 -5.812 -13.069 1.00 96.31 77 SER A N 1
ATOM 629 C CA . SER A 1 77 ? 18.340 -5.580 -11.827 1.00 96.31 77 SER A CA 1
ATOM 630 C C . SER A 1 77 ? 17.424 -5.164 -10.682 1.00 96.31 77 SER A C 1
ATOM 632 O O . SER A 1 77 ? 17.568 -5.679 -9.574 1.00 96.31 77 SER A O 1
ATOM 634 N N . PHE A 1 78 ? 16.483 -4.246 -10.928 1.00 97.88 78 PHE A N 1
ATOM 635 C CA . PHE A 1 78 ? 15.577 -3.767 -9.883 1.00 97.88 78 PHE A CA 1
ATOM 636 C C . PHE A 1 78 ? 14.434 -4.761 -9.631 1.00 97.88 78 PHE A C 1
ATOM 638 O O . PHE A 1 78 ? 14.357 -5.323 -8.540 1.00 97.88 78 PHE A O 1
ATOM 645 N N . LEU A 1 79 ? 13.602 -5.053 -10.638 1.00 97.94 79 LEU A N 1
ATOM 646 C CA . LEU A 1 79 ? 12.499 -6.017 -10.514 1.00 97.94 79 LEU A CA 1
ATOM 647 C C . LEU A 1 79 ? 12.986 -7.461 -10.363 1.00 97.94 79 LEU A C 1
ATOM 649 O O . LEU A 1 79 ? 12.324 -8.260 -9.708 1.00 97.94 79 LEU A O 1
ATOM 653 N N . GLY A 1 80 ? 14.148 -7.796 -10.929 1.00 97.44 80 GLY A N 1
ATOM 654 C CA . GLY A 1 80 ? 14.781 -9.106 -10.756 1.00 97.44 80 GLY A CA 1
ATOM 655 C C . GLY A 1 80 ? 15.357 -9.349 -9.355 1.00 97.44 80 GLY A C 1
ATOM 656 O O . GLY A 1 80 ? 15.737 -10.477 -9.037 1.00 97.44 80 GLY A O 1
ATOM 657 N N . ASN A 1 81 ? 15.421 -8.328 -8.491 1.00 98.19 81 ASN A N 1
ATOM 658 C CA . ASN A 1 81 ? 15.905 -8.487 -7.125 1.00 98.19 81 ASN A CA 1
ATOM 659 C C . ASN A 1 81 ? 14.903 -9.314 -6.290 1.00 98.19 81 ASN A C 1
ATOM 661 O O . ASN A 1 81 ? 13.742 -8.916 -6.164 1.00 98.19 81 ASN A O 1
ATOM 665 N N . PRO A 1 82 ? 15.328 -10.411 -5.633 1.00 98.00 82 PRO A N 1
ATOM 666 C CA . PRO A 1 82 ? 14.426 -11.273 -4.866 1.00 98.00 82 PRO A CA 1
ATOM 667 C C . PRO A 1 82 ? 13.685 -10.545 -3.732 1.00 98.00 82 PRO A C 1
ATOM 669 O O . PRO A 1 82 ? 12.559 -10.915 -3.403 1.00 98.00 82 PRO A O 1
ATOM 672 N N . VAL A 1 83 ? 14.275 -9.494 -3.152 1.00 98.25 83 VAL A N 1
ATOM 673 C CA . VAL A 1 83 ? 13.619 -8.664 -2.128 1.00 98.25 83 VAL A CA 1
ATOM 674 C C . VAL A 1 83 ? 12.477 -7.852 -2.736 1.00 98.25 83 VAL A C 1
ATOM 676 O O . VAL A 1 83 ? 11.395 -7.796 -2.155 1.00 98.25 83 VAL A O 1
ATOM 679 N N . VAL A 1 84 ? 12.689 -7.260 -3.914 1.00 98.25 84 VAL A N 1
ATOM 680 C CA . VAL A 1 84 ? 11.658 -6.493 -4.635 1.00 98.25 84 VAL A CA 1
ATOM 681 C C . VAL A 1 84 ? 10.530 -7.419 -5.080 1.00 98.25 84 VAL A C 1
ATOM 683 O O . VAL A 1 84 ? 9.363 -7.106 -4.863 1.00 98.25 84 VAL A O 1
ATOM 686 N N . ILE A 1 85 ? 10.854 -8.616 -5.579 1.00 98.38 85 ILE A N 1
ATOM 687 C CA . ILE A 1 85 ? 9.855 -9.645 -5.902 1.00 98.38 85 ILE A CA 1
ATOM 688 C C . ILE A 1 85 ? 9.011 -9.990 -4.667 1.00 98.38 85 ILE A C 1
ATOM 690 O O . ILE A 1 85 ? 7.783 -10.000 -4.746 1.00 98.38 85 ILE A O 1
ATOM 694 N N . ALA A 1 86 ? 9.639 -10.230 -3.511 1.00 98.38 86 ALA A N 1
ATOM 695 C CA . ALA A 1 86 ? 8.916 -10.522 -2.273 1.00 98.38 86 ALA A CA 1
ATOM 696 C C . ALA A 1 86 ? 8.015 -9.353 -1.831 1.00 98.38 86 ALA A C 1
ATOM 698 O O . ALA A 1 86 ? 6.871 -9.580 -1.429 1.00 98.38 86 ALA A O 1
ATOM 699 N N . LEU A 1 87 ? 8.493 -8.108 -1.947 1.00 98.25 87 LEU A N 1
ATOM 700 C CA . LEU A 1 87 ? 7.697 -6.907 -1.671 1.00 98.25 87 LEU A CA 1
ATOM 701 C C . LEU A 1 87 ? 6.516 -6.764 -2.637 1.00 98.25 87 LEU A C 1
ATOM 703 O O . LEU A 1 87 ? 5.422 -6.402 -2.207 1.00 98.25 87 LEU A O 1
ATOM 707 N N . ASN A 1 88 ? 6.692 -7.102 -3.911 1.00 98.31 88 ASN A N 1
ATOM 708 C CA . ASN A 1 88 ? 5.623 -7.074 -4.906 1.00 98.31 88 ASN A CA 1
ATOM 709 C C . ASN A 1 88 ? 4.571 -8.158 -4.671 1.00 98.31 88 ASN A C 1
ATOM 711 O O . ASN A 1 88 ? 3.375 -7.880 -4.763 1.00 98.31 88 ASN A O 1
ATOM 715 N N . VAL A 1 89 ? 4.979 -9.363 -4.267 1.00 98.56 89 VAL A N 1
ATOM 716 C CA . VAL A 1 89 ? 4.042 -10.413 -3.832 1.00 98.56 89 VAL A CA 1
ATOM 717 C C . VAL A 1 89 ? 3.268 -9.967 -2.588 1.00 98.56 89 VAL A C 1
ATOM 719 O O . VAL A 1 89 ? 2.044 -10.105 -2.541 1.00 98.56 89 VAL A O 1
ATOM 722 N N . LEU A 1 90 ? 3.949 -9.379 -1.599 1.00 98.31 90 LEU A N 1
ATOM 723 C CA . LEU A 1 90 ? 3.295 -8.814 -0.416 1.00 98.31 90 LEU A CA 1
ATOM 724 C C . LEU A 1 90 ? 2.305 -7.705 -0.800 1.00 98.31 90 LEU A C 1
ATOM 726 O O . LEU A 1 90 ? 1.192 -7.653 -0.275 1.00 98.31 90 LEU A O 1
ATOM 730 N N . THR A 1 91 ? 2.694 -6.845 -1.739 1.00 98.44 91 THR A N 1
ATOM 731 C CA . THR A 1 91 ? 1.858 -5.752 -2.235 1.00 98.44 91 THR A CA 1
ATOM 732 C C . THR A 1 91 ? 0.621 -6.28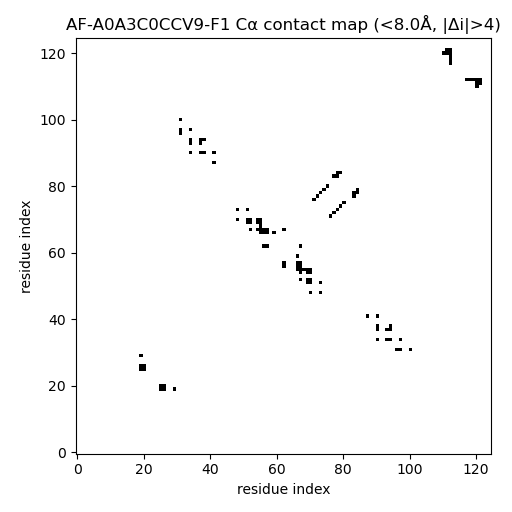7 -2.942 1.00 98.44 91 THR A C 1
ATOM 734 O O . THR A 1 91 ? -0.477 -5.814 -2.662 1.00 98.44 91 THR A O 1
ATOM 737 N N . LEU A 1 92 ? 0.758 -7.326 -3.769 1.00 98.44 92 LEU A N 1
ATOM 738 C CA . LEU A 1 92 ? -0.371 -7.997 -4.412 1.00 98.44 92 LEU A CA 1
ATOM 739 C C . LEU A 1 92 ? -1.368 -8.540 -3.379 1.00 98.44 92 LEU A C 1
ATOM 741 O O . LEU A 1 92 ? -2.563 -8.259 -3.472 1.00 98.44 92 LEU A O 1
ATOM 745 N N . VAL A 1 93 ? -0.890 -9.262 -2.362 1.00 98.44 93 VAL A N 1
ATOM 746 C CA . VAL A 1 93 ? -1.748 -9.770 -1.276 1.00 98.44 93 VAL A CA 1
ATOM 747 C C . VAL A 1 93 ? -2.449 -8.620 -0.545 1.00 98.44 93 VAL A C 1
ATOM 749 O O . VAL A 1 93 ? -3.651 -8.695 -0.279 1.00 98.44 93 VAL A O 1
ATOM 752 N N . ALA A 1 94 ? -1.729 -7.533 -0.261 1.00 98.25 94 ALA A N 1
ATOM 753 C CA . ALA A 1 94 ? -2.291 -6.359 0.393 1.00 98.25 94 ALA A CA 1
ATOM 754 C C . ALA A 1 94 ? -3.352 -5.652 -0.462 1.00 98.25 94 ALA A C 1
ATOM 756 O O . ALA A 1 94 ? -4.369 -5.230 0.085 1.00 98.25 94 ALA A O 1
ATOM 757 N N . GLN A 1 95 ? -3.166 -5.557 -1.782 1.00 98.19 95 GLN A N 1
ATOM 758 C CA . GLN A 1 95 ? -4.156 -4.961 -2.685 1.00 98.19 95 GLN A CA 1
ATOM 759 C C . GLN A 1 95 ? -5.398 -5.843 -2.855 1.00 98.19 95 GLN A C 1
ATOM 761 O O . GLN A 1 95 ? -6.511 -5.321 -2.901 1.00 98.19 95 GLN A O 1
ATOM 766 N N . LEU A 1 96 ? -5.251 -7.172 -2.860 1.00 98.38 96 LEU A N 1
ATOM 767 C CA . LEU A 1 96 ? -6.399 -8.086 -2.832 1.00 98.38 96 LEU A CA 1
ATOM 768 C C . LEU A 1 96 ? -7.196 -7.943 -1.530 1.00 98.38 96 LEU A C 1
ATOM 770 O O . LEU A 1 96 ? -8.424 -7.849 -1.556 1.00 98.38 96 LEU A O 1
ATOM 774 N N . PHE A 1 97 ? -6.505 -7.866 -0.390 1.00 97.88 97 PHE A N 1
ATOM 775 C CA . PHE A 1 97 ? -7.145 -7.584 0.893 1.00 97.88 97 PHE A CA 1
ATOM 776 C C . PHE A 1 97 ? -7.843 -6.214 0.891 1.00 97.88 97 PHE A C 1
ATOM 778 O O . PHE A 1 97 ? -9.008 -6.117 1.287 1.00 97.88 97 PHE A O 1
ATOM 785 N N . HIS A 1 98 ? -7.170 -5.173 0.387 1.00 97.94 98 HIS A N 1
ATOM 786 C CA . HIS A 1 98 ? -7.731 -3.832 0.238 1.00 97.94 98 HIS A CA 1
ATOM 787 C C . HIS A 1 98 ? -9.024 -3.866 -0.582 1.00 97.94 98 HIS A C 1
ATOM 789 O O . HIS A 1 98 ? -10.062 -3.426 -0.089 1.00 97.94 98 HIS A O 1
ATOM 795 N N . MET A 1 99 ? -8.993 -4.472 -1.771 1.00 97.88 99 MET A N 1
ATOM 796 C CA . MET A 1 99 ? -10.142 -4.631 -2.663 1.00 97.88 99 MET A CA 1
ATOM 797 C C . MET A 1 99 ? -11.345 -5.263 -1.947 1.00 97.88 99 MET A C 1
ATOM 799 O O . MET A 1 99 ? -12.444 -4.713 -2.000 1.00 97.88 99 MET A O 1
ATOM 803 N N . VAL A 1 100 ? -11.149 -6.381 -1.237 1.00 97.50 100 VAL A N 1
ATOM 804 C CA . VAL A 1 100 ? -12.235 -7.052 -0.498 1.00 97.50 100 VAL A CA 1
ATOM 805 C C . VAL A 1 100 ? -12.837 -6.121 0.557 1.00 97.50 100 VAL A C 1
ATOM 807 O O . VAL A 1 100 ? -14.057 -5.986 0.652 1.00 97.50 100 VAL A O 1
ATOM 810 N N . THR A 1 101 ? -12.000 -5.448 1.350 1.00 96.44 101 THR A N 1
ATOM 811 C CA . THR A 1 101 ? -12.501 -4.531 2.387 1.00 96.44 101 THR A CA 1
ATOM 812 C C . THR A 1 101 ? -13.188 -3.299 1.802 1.00 96.44 101 THR A C 1
ATOM 814 O O . THR A 1 101 ? -14.205 -2.865 2.343 1.00 96.44 101 THR A O 1
ATOM 817 N N . TRP A 1 102 ? -12.680 -2.767 0.689 1.00 95.94 102 TRP A N 1
ATOM 818 C CA . TRP A 1 102 ? -13.251 -1.622 -0.006 1.00 95.94 102 TRP A CA 1
ATOM 819 C C . TRP A 1 102 ? -14.631 -1.951 -0.569 1.00 95.94 102 TRP A C 1
ATOM 821 O O . TRP A 1 102 ? -15.580 -1.215 -0.308 1.00 95.94 102 TRP A O 1
ATOM 831 N N . PHE A 1 103 ? -14.789 -3.093 -1.246 1.00 94.94 103 PHE A N 1
ATOM 832 C CA . PHE A 1 103 ? -16.093 -3.523 -1.759 1.00 94.94 103 PHE A CA 1
ATOM 833 C C . PHE A 1 103 ? -17.117 -3.819 -0.659 1.00 94.94 103 PHE A C 1
ATOM 835 O O . PHE A 1 103 ? -18.306 -3.634 -0.886 1.00 94.94 103 PHE A O 1
ATOM 842 N N . ASN A 1 104 ? -16.687 -4.189 0.548 1.00 91.81 104 ASN A N 1
ATOM 843 C CA . ASN A 1 104 ? -17.595 -4.331 1.691 1.00 91.81 104 ASN A CA 1
ATOM 844 C C . ASN A 1 104 ? -18.019 -2.983 2.309 1.00 91.81 104 ASN A C 1
ATOM 846 O O . ASN A 1 104 ? -19.047 -2.906 2.985 1.00 91.81 104 ASN A O 1
ATOM 850 N N . LEU A 1 105 ? -17.225 -1.922 2.128 1.00 91.81 105 LEU A N 1
ATOM 851 C CA . LEU A 1 105 ? -17.475 -0.596 2.709 1.00 91.81 105 LEU A CA 1
ATOM 852 C C .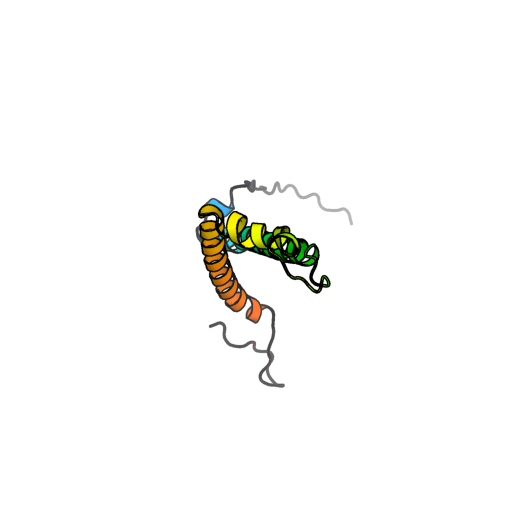 LEU A 1 105 ? -18.180 0.350 1.739 1.00 91.81 105 LEU A C 1
ATOM 854 O O . LEU A 1 105 ? -19.076 1.082 2.151 1.00 91.81 105 LEU A O 1
ATOM 858 N N . MET A 1 106 ? -17.795 0.325 0.465 1.00 91.25 106 MET A N 1
ATOM 859 C CA . MET A 1 106 ? -18.280 1.235 -0.570 1.00 91.25 106 MET A CA 1
ATOM 860 C C . MET A 1 106 ? -19.814 1.242 -0.724 1.00 91.25 106 MET A C 1
ATOM 862 O O . MET A 1 106 ? -20.373 2.340 -0.780 1.00 91.25 106 MET A O 1
ATOM 866 N N . PRO A 1 107 ? -20.534 0.099 -0.679 1.00 88.69 107 PRO A N 1
ATOM 867 C CA . PRO A 1 107 ? -21.995 0.094 -0.765 1.00 88.69 107 PRO A CA 1
ATOM 868 C C . PRO A 1 107 ? -22.667 0.902 0.346 1.00 88.69 107 PRO A C 1
ATOM 870 O O . PRO A 1 107 ? -23.695 1.527 0.114 1.00 88.69 107 PRO A O 1
ATOM 873 N N . LYS A 1 108 ? -22.058 0.972 1.537 1.00 86.44 108 LYS A N 1
ATOM 874 C CA . LYS A 1 108 ? -22.610 1.704 2.689 1.00 86.44 108 LYS A CA 1
ATOM 875 C C . LYS A 1 108 ? -22.616 3.223 2.484 1.00 86.44 108 LYS A C 1
ATOM 877 O O . LYS A 1 108 ? -23.319 3.930 3.201 1.00 86.44 108 LYS A O 1
ATOM 882 N N . ALA A 1 109 ? -21.845 3.729 1.518 1.00 87.50 109 ALA A N 1
ATOM 883 C CA . ALA A 1 109 ? -21.830 5.141 1.143 1.00 87.50 109 ALA A CA 1
ATOM 884 C C . ALA A 1 109 ? -22.918 5.503 0.115 1.00 87.50 109 ALA A C 1
ATOM 886 O O . ALA A 1 109 ? -23.172 6.687 -0.110 1.00 87.50 109 ALA A O 1
ATOM 887 N N . VAL A 1 110 ? -23.569 4.513 -0.506 1.00 86.06 110 VAL A N 1
ATOM 888 C CA . VAL A 1 110 ? -24.574 4.720 -1.554 1.00 86.06 110 VAL A CA 1
ATOM 889 C C . VAL A 1 110 ? -25.954 4.343 -1.026 1.00 86.06 110 VAL A C 1
ATOM 891 O O . VAL A 1 110 ? -26.187 3.220 -0.591 1.00 86.06 110 VAL A O 1
ATOM 894 N N . ARG A 1 111 ? -26.909 5.275 -1.100 1.00 81.25 111 ARG A N 1
ATOM 895 C CA . ARG A 1 111 ? -28.320 4.987 -0.810 1.00 81.25 111 ARG A CA 1
ATOM 896 C C . ARG A 1 111 ? -29.052 4.680 -2.107 1.00 81.25 111 ARG A C 1
ATOM 898 O O . ARG A 1 111 ? -29.248 5.572 -2.928 1.00 81.25 111 ARG A O 1
ATOM 905 N N . VAL A 1 112 ? -29.457 3.426 -2.279 1.00 78.88 112 VAL A N 1
ATOM 906 C CA . VAL A 1 112 ? -30.262 2.982 -3.422 1.00 78.88 112 VAL A CA 1
ATOM 907 C C . VAL A 1 112 ? -31.702 2.783 -2.960 1.00 78.88 112 VAL A C 1
ATOM 909 O O . VAL A 1 112 ? -31.958 1.976 -2.072 1.00 78.88 112 VAL A O 1
ATOM 912 N N . PHE A 1 113 ? -32.640 3.509 -3.572 1.00 77.62 113 PHE A N 1
ATOM 913 C CA . PHE A 1 113 ? -34.075 3.331 -3.349 1.00 77.62 113 PHE A CA 1
ATOM 914 C C . PHE A 1 113 ? -34.657 2.474 -4.478 1.00 77.62 113 PHE A C 1
ATOM 916 O O . PHE A 1 113 ? -34.673 2.899 -5.632 1.00 77.62 113 PHE A O 1
ATOM 923 N N . MET A 1 114 ? -35.143 1.270 -4.163 1.00 75.62 114 MET A N 1
ATOM 924 C CA . MET A 1 114 ? -35.751 0.363 -5.156 1.00 75.62 114 MET A CA 1
ATOM 925 C C . MET A 1 114 ? -37.223 0.667 -5.459 1.00 75.62 114 MET A C 1
ATOM 927 O O . MET A 1 114 ? -37.789 0.101 -6.391 1.00 75.62 114 MET A O 1
ATOM 931 N N . ASN A 1 115 ? -37.846 1.582 -4.714 1.00 76.88 115 ASN A N 1
ATOM 932 C CA . ASN A 1 115 ? -39.221 2.021 -4.925 1.00 76.88 115 ASN A CA 1
ATOM 933 C C . ASN A 1 115 ? -39.340 3.529 -4.644 1.00 76.88 115 ASN A C 1
ATOM 935 O O . ASN A 1 115 ? -38.686 4.052 -3.747 1.00 76.88 115 ASN A O 1
ATOM 939 N N . LYS A 1 116 ? -40.207 4.224 -5.389 1.00 72.56 116 LYS A N 1
ATOM 940 C CA . LYS A 1 116 ? -40.566 5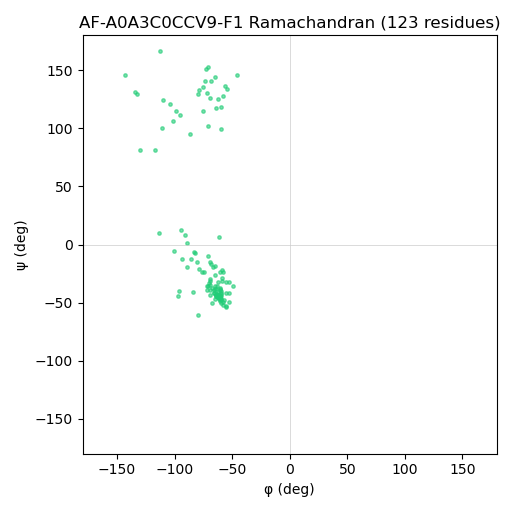.636 -5.163 1.00 72.56 116 LYS A CA 1
ATOM 941 C C . LYS A 1 116 ? -41.342 5.862 -3.859 1.00 72.56 116 LYS A C 1
ATOM 943 O O . LYS A 1 116 ? -41.402 6.990 -3.384 1.00 72.56 116 LYS A O 1
ATOM 948 N N . ASN A 1 117 ? -41.937 4.807 -3.304 1.00 74.19 117 ASN A N 1
ATOM 949 C CA . ASN A 1 117 ? -42.879 4.894 -2.187 1.00 74.19 117 ASN A CA 1
ATOM 950 C C . ASN A 1 117 ? -42.259 4.551 -0.824 1.00 74.19 117 ASN A C 1
ATOM 952 O O . ASN A 1 117 ? -42.944 4.674 0.187 1.00 74.19 117 ASN A O 1
ATOM 956 N N . SER A 1 118 ? -40.999 4.108 -0.774 1.00 68.75 118 SER A N 1
ATOM 957 C CA . SER A 1 118 ? -40.332 3.725 0.473 1.00 68.75 118 SER A CA 1
ATOM 958 C C . SER A 1 118 ? -38.925 4.304 0.537 1.00 68.75 118 SER A C 1
ATOM 960 O O . SER A 1 118 ? -38.133 4.145 -0.389 1.00 68.75 118 SER A O 1
ATOM 962 N N . THR A 1 119 ? -38.595 4.928 1.665 1.00 69.44 119 THR A N 1
ATOM 963 C CA . THR A 1 119 ? -37.233 5.384 1.977 1.00 69.44 119 THR A CA 1
ATOM 964 C C . THR A 1 119 ? -36.416 4.329 2.724 1.00 69.44 119 THR A C 1
ATOM 966 O O . THR A 1 119 ? -35.334 4.638 3.219 1.00 69.44 119 THR A O 1
ATOM 969 N N . GLU A 1 120 ? -36.942 3.110 2.857 1.00 68.38 120 GLU A N 1
ATOM 970 C CA . GLU A 1 120 ? -36.232 1.990 3.467 1.00 68.38 120 GLU A CA 1
ATOM 971 C C . GLU A 1 120 ? -34.990 1.669 2.634 1.00 68.38 120 GLU A C 1
ATOM 973 O O . GLU A 1 120 ? -35.060 1.483 1.416 1.00 68.38 120 GLU A O 1
ATOM 978 N N . LEU A 1 121 ? -33.839 1.670 3.301 1.00 65.31 121 LEU A N 1
ATOM 979 C CA . LEU A 1 121 ? -32.605 1.162 2.722 1.00 65.31 121 LEU A CA 1
ATOM 980 C C . LEU A 1 121 ? -32.721 -0.364 2.633 1.00 65.31 121 LEU A C 1
ATOM 982 O O . LEU A 1 121 ? -33.464 -0.976 3.399 1.00 65.31 121 LEU A O 1
ATOM 986 N N . LEU A 1 122 ? -32.007 -0.970 1.683 1.00 63.69 122 LEU A N 1
ATOM 987 C CA . LEU A 1 122 ? -31.879 -2.427 1.597 1.00 63.69 122 LEU A CA 1
ATOM 988 C C . LEU A 1 122 ? -31.571 -3.031 2.982 1.00 63.69 122 LEU A C 1
ATOM 990 O O . LEU A 1 122 ? -30.863 -2.385 3.756 1.00 63.69 122 LEU A O 1
ATOM 994 N N . PRO A 1 123 ? -32.076 -4.241 3.297 1.00 59.34 123 PRO A N 1
ATOM 995 C CA . PRO A 1 123 ? -31.812 -4.872 4.583 1.00 59.34 123 PRO A CA 1
ATOM 996 C C . PRO A 1 123 ? -30.305 -4.968 4.827 1.00 59.34 123 PRO A C 1
ATOM 998 O O . PRO A 1 123 ? -29.554 -5.363 3.931 1.00 59.34 123 PRO A O 1
ATOM 1001 N N . ASP A 1 124 ? -29.892 -4.597 6.041 1.00 57.94 124 ASP A N 1
ATOM 1002 C CA . ASP A 1 124 ? -28.539 -4.817 6.541 1.00 57.94 124 ASP A CA 1
ATOM 1003 C C . ASP A 1 124 ? -28.289 -6.335 6.531 1.00 57.94 124 ASP A C 1
ATOM 1005 O O . ASP A 1 124 ? -28.802 -7.059 7.386 1.00 57.94 124 ASP A O 1
ATOM 1009 N N . TYR A 1 125 ? -27.593 -6.830 5.507 1.00 55.62 125 TYR A N 1
ATOM 1010 C CA . TYR A 1 125 ? -27.136 -8.218 5.428 1.00 55.62 125 TYR A CA 1
ATOM 1011 C C . TYR A 1 125 ? -25.901 -8.447 6.305 1.00 55.62 125 TYR A C 1
ATOM 1013 O O . TYR A 1 125 ? -25.059 -7.522 6.432 1.00 55.62 125 TYR A O 1
#

Foldseek 3Di:
DDDDDDPDDDDDDDDDPCNLVPDPVSVVVVLLVVLVVLVVVVVVLVVQLVVQQVQAQPVPPDDDCVRSVSNCCSVCPVCVDVVNVVSVVVNVVSVVVNVVVCVVCVVVVDADDPDPVDSDGDDPD

Secondary structure (DSSP, 8-state):
----------------TTGGGSSHHHHHHHHHHHHHHHHHHHHHHHHHHHHHHHTS--SSSS--TTTTHHHHHIIIIITTSHHHHHHHHHHHHHHHHHHHHHHHHGGGG----S-TT--PPPP--